Protein AF-A0A5D4GMB7-F1 (afdb_monomer_lite)

Organism: NCBI:txid44688

pLDDT: mean 83.16, std 8.06, range [53.84, 93.25]

Radius of gyration: 18.17 Å; chains: 1; bounding box: 42×24×52 Å

Structure (mmCIF, N/CA/C/O backbone):
data_AF-A0A5D4GMB7-F1
#
_entry.id   AF-A0A5D4GMB7-F1
#
loop_
_atom_site.group_PDB
_atom_site.id
_atom_site.type_symbol
_atom_site.label_atom_id
_atom_site.label_alt_id
_atom_site.label_comp_id
_atom_site.label_asym_id
_atom_site.label_entity_id
_atom_site.label_seq_id
_atom_site.pdbx_PDB_ins_code
_atom_site.Cartn_x
_atom_site.Cartn_y
_atom_site.Cartn_z
_atom_site.occupancy
_atom_site.B_iso_or_equiv
_atom_site.auth_seq_id
_atom_site.auth_com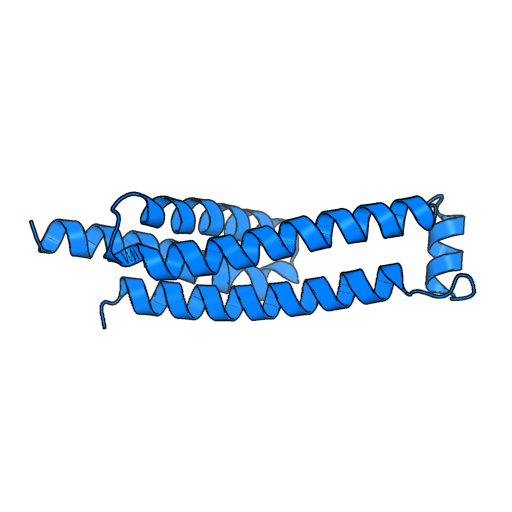p_id
_atom_site.auth_asym_id
_atom_site.auth_atom_id
_atom_site.pdbx_PDB_model_num
ATOM 1 N N . MET A 1 1 ? -6.070 8.504 22.088 1.00 61.75 1 MET A N 1
ATOM 2 C CA . MET A 1 1 ? -6.467 8.000 20.749 1.00 61.75 1 MET A CA 1
ATOM 3 C C . MET A 1 1 ? -6.725 6.496 20.865 1.00 61.75 1 MET A C 1
ATOM 5 O O . MET A 1 1 ? -5.995 5.853 21.606 1.00 61.75 1 MET A O 1
ATOM 9 N N . ARG A 1 2 ? -7.760 5.938 20.219 1.00 80.19 2 ARG A N 1
ATOM 10 C CA . ARG A 1 2 ? -8.068 4.491 20.285 1.00 80.19 2 ARG A CA 1
ATOM 11 C C . ARG A 1 2 ? -6.970 3.658 19.603 1.00 80.19 2 ARG A C 1
ATOM 13 O O . ARG A 1 2 ? -6.432 4.114 18.591 1.00 80.19 2 ARG A O 1
ATOM 20 N N . LYS A 1 3 ? -6.642 2.470 20.133 1.00 82.75 3 LYS A N 1
ATOM 21 C CA . LYS A 1 3 ? -5.521 1.635 19.647 1.00 82.75 3 LYS A CA 1
ATOM 22 C C . LYS A 1 3 ? -5.704 1.285 18.173 1.00 82.75 3 LYS A C 1
ATOM 24 O O . LYS A 1 3 ? -4.756 1.393 17.401 1.00 82.75 3 LYS A O 1
ATOM 29 N N . SER A 1 4 ? -6.938 0.992 17.756 1.00 83.50 4 SER A N 1
ATOM 30 C CA . SER A 1 4 ? -7.254 0.703 16.352 1.00 83.50 4 SER A CA 1
ATOM 31 C C . SER A 1 4 ? -6.864 1.837 15.397 1.00 83.50 4 SER A C 1
ATOM 33 O O . SER A 1 4 ? -6.413 1.592 14.282 1.00 83.50 4 SER A O 1
ATOM 35 N N . LYS A 1 5 ? -7.030 3.090 15.836 1.00 84.94 5 LYS A N 1
ATOM 36 C CA . LYS A 1 5 ? -6.755 4.286 15.035 1.00 84.94 5 LYS A CA 1
ATOM 37 C C . LYS A 1 5 ? -5.254 4.529 14.891 1.00 84.94 5 LYS A C 1
ATOM 39 O O . LYS A 1 5 ? -4.825 4.991 13.845 1.00 84.94 5 LYS A O 1
ATOM 44 N N . ILE A 1 6 ? -4.467 4.183 15.910 1.00 88.25 6 ILE A N 1
ATOM 45 C CA . ILE A 1 6 ? -3.002 4.287 15.867 1.00 88.25 6 ILE A CA 1
ATOM 46 C C . ILE A 1 6 ? -2.445 3.299 14.839 1.00 88.25 6 ILE A C 1
ATOM 48 O O . ILE A 1 6 ? -1.717 3.707 13.942 1.00 88.25 6 ILE A O 1
ATOM 52 N N . PHE A 1 7 ? -2.845 2.026 14.908 1.00 87.94 7 PHE A N 1
ATOM 53 C CA . PHE A 1 7 ? -2.391 1.017 13.944 1.00 87.94 7 PHE A CA 1
ATOM 54 C C . PHE A 1 7 ? -2.845 1.320 12.514 1.00 87.94 7 PHE A C 1
ATOM 56 O O . PHE A 1 7 ? -2.057 1.169 11.585 1.00 87.94 7 PHE A O 1
ATOM 63 N N . ALA A 1 8 ? -4.077 1.808 12.336 1.00 87.56 8 ALA A N 1
ATOM 64 C CA . ALA A 1 8 ? -4.550 2.240 11.025 1.00 87.56 8 ALA A CA 1
ATOM 65 C C . ALA A 1 8 ? -3.719 3.414 10.487 1.00 87.56 8 ALA A C 1
ATOM 67 O O . ALA A 1 8 ? -3.320 3.380 9.332 1.00 87.56 8 ALA A O 1
ATOM 68 N N . LEU A 1 9 ? -3.403 4.411 11.323 1.00 90.69 9 LEU A N 1
ATOM 69 C CA . LEU A 1 9 ? -2.583 5.557 10.923 1.00 90.69 9 LEU A CA 1
ATOM 70 C C . LEU A 1 9 ? -1.175 5.122 10.509 1.00 90.69 9 LEU A C 1
ATOM 72 O O . LEU A 1 9 ? -0.714 5.495 9.436 1.00 90.69 9 LEU A O 1
ATOM 76 N N . VAL A 1 10 ? -0.506 4.320 11.343 1.00 90.88 10 VAL A N 1
ATOM 77 C CA . VAL A 1 10 ? 0.851 3.828 11.065 1.00 90.88 10 VAL A CA 1
ATOM 78 C C . VAL A 1 10 ? 0.862 2.999 9.781 1.00 90.88 10 VAL A C 1
ATOM 80 O O . VAL A 1 10 ? 1.664 3.270 8.891 1.00 90.88 10 VAL A O 1
ATOM 83 N N . GLY A 1 11 ? -0.078 2.060 9.634 1.00 87.88 11 GLY A N 1
ATOM 84 C CA . GLY A 1 11 ? -0.226 1.277 8.408 1.00 87.88 11 GLY A CA 1
ATOM 85 C C . GLY A 1 11 ? -0.483 2.154 7.182 1.00 87.88 11 GLY A C 1
ATOM 86 O O . GLY A 1 11 ? 0.122 1.934 6.137 1.00 87.88 11 GLY A O 1
ATOM 87 N N . SER A 1 12 ? -1.317 3.193 7.309 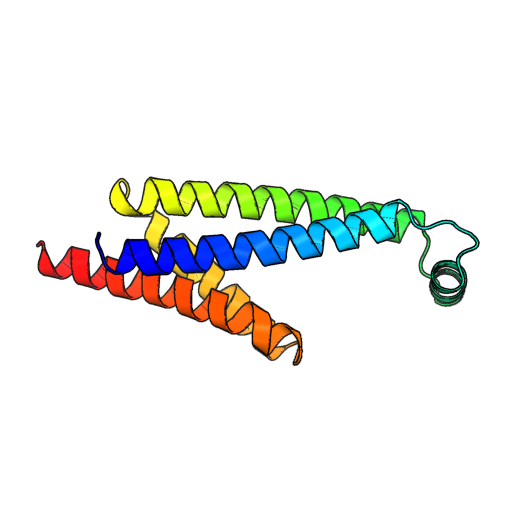1.00 90.44 12 SER A N 1
ATOM 88 C CA . SER A 1 12 ? -1.618 4.109 6.208 1.00 90.44 12 SER A CA 1
ATOM 89 C C . SER A 1 12 ? -0.428 4.976 5.808 1.00 90.44 12 SER A C 1
ATOM 91 O O . SER A 1 12 ? -0.247 5.225 4.616 1.00 90.44 12 SER A O 1
ATOM 93 N N . ILE A 1 13 ? 0.405 5.395 6.763 1.00 92.25 13 ILE A N 1
ATOM 94 C CA . ILE A 1 13 ? 1.647 6.129 6.489 1.00 92.25 13 ILE A CA 1
ATOM 95 C C . ILE A 1 13 ? 2.633 5.230 5.742 1.00 92.25 13 ILE A C 1
ATOM 97 O O . ILE A 1 13 ? 3.112 5.620 4.680 1.00 92.25 13 ILE A O 1
ATOM 101 N N . ILE A 1 14 ? 2.888 4.017 6.245 1.00 89.94 14 ILE A N 1
ATOM 102 C CA . ILE A 1 14 ? 3.820 3.077 5.604 1.00 89.94 14 ILE A CA 1
ATOM 103 C C . ILE A 1 14 ? 3.328 2.735 4.192 1.00 89.94 14 ILE A C 1
ATOM 105 O O . ILE A 1 14 ? 4.092 2.839 3.236 1.00 89.94 14 ILE A O 1
ATOM 109 N N . PHE A 1 15 ? 2.039 2.414 4.039 1.00 89.94 15 PHE A N 1
ATOM 110 C CA . PHE A 1 15 ? 1.425 2.186 2.730 1.00 89.94 15 PHE A CA 1
ATOM 111 C C . PHE A 1 15 ? 1.627 3.383 1.794 1.00 89.94 15 PHE A C 1
ATOM 113 O O . PHE A 1 15 ? 1.967 3.193 0.632 1.00 89.94 15 PHE A O 1
ATOM 120 N N . SER A 1 16 ? 1.444 4.612 2.286 1.00 92.25 16 SER A N 1
ATOM 121 C CA . SER A 1 16 ? 1.600 5.816 1.462 1.00 92.25 16 SER A CA 1
ATOM 122 C C . SER A 1 16 ? 3.036 5.992 0.981 1.00 92.25 16 SER A C 1
ATOM 124 O O . SER A 1 16 ? 3.244 6.309 -0.184 1.00 92.25 16 SER A O 1
ATOM 126 N N . ILE A 1 17 ? 4.025 5.735 1.841 1.00 90.88 17 ILE A N 1
ATOM 127 C CA . ILE A 1 17 ? 5.443 5.779 1.462 1.00 90.88 17 ILE A CA 1
ATOM 128 C C . ILE A 1 17 ? 5.728 4.744 0.369 1.00 90.88 17 ILE A C 1
ATOM 130 O O . ILE A 1 17 ? 6.310 5.087 -0.657 1.00 90.88 17 ILE A O 1
ATOM 134 N N . LEU A 1 18 ? 5.267 3.501 0.539 1.00 87.31 18 LEU A N 1
ATOM 135 C CA . LEU A 1 18 ? 5.445 2.450 -0.469 1.00 87.31 18 LEU A CA 1
ATOM 136 C C . LEU A 1 18 ? 4.749 2.785 -1.787 1.00 87.31 18 LEU A C 1
ATOM 138 O O . LEU A 1 18 ? 5.319 2.578 -2.855 1.00 87.31 18 LEU A O 1
ATOM 142 N N . ALA A 1 19 ? 3.533 3.325 -1.717 1.00 89.38 19 ALA A N 1
ATOM 143 C CA . ALA A 1 19 ? 2.788 3.745 -2.891 1.00 89.38 19 ALA A CA 1
ATOM 144 C C . ALA A 1 19 ? 3.511 4.875 -3.636 1.00 89.38 19 ALA A C 1
ATOM 146 O O . ALA A 1 19 ? 3.593 4.840 -4.858 1.00 89.38 19 ALA A O 1
ATOM 147 N N . LEU A 1 20 ? 4.093 5.844 -2.922 1.00 90.75 20 LEU A N 1
ATOM 148 C CA . LEU A 1 20 ? 4.887 6.911 -3.533 1.00 90.75 20 LEU A CA 1
ATOM 149 C C . LEU A 1 20 ? 6.153 6.371 -4.204 1.00 90.75 20 LEU A C 1
ATOM 151 O O . LEU A 1 20 ? 6.440 6.757 -5.334 1.00 90.75 20 LEU A O 1
ATOM 155 N N . VAL A 1 21 ? 6.871 5.449 -3.556 1.00 89.62 21 VAL A N 1
ATOM 156 C CA . VAL A 1 21 ? 8.034 4.781 -4.163 1.00 89.62 21 VAL A CA 1
ATOM 157 C C . VAL A 1 21 ? 7.619 4.042 -5.438 1.00 89.62 21 VAL A C 1
ATOM 159 O O . VAL A 1 21 ? 8.244 4.233 -6.477 1.00 89.62 21 VAL A O 1
ATOM 162 N N . GLY A 1 22 ? 6.525 3.274 -5.393 1.00 87.62 22 GLY A N 1
ATOM 163 C CA . GLY A 1 22 ? 5.990 2.578 -6.565 1.00 87.62 22 GLY A CA 1
ATOM 164 C C . GLY A 1 22 ? 5.588 3.529 -7.696 1.00 87.62 22 GLY A C 1
ATOM 165 O O . GLY A 1 22 ? 5.921 3.280 -8.851 1.00 87.62 22 GLY A O 1
ATOM 166 N N . LEU A 1 23 ? 4.942 4.655 -7.375 1.00 91.06 23 LEU A N 1
ATOM 167 C CA . LEU A 1 23 ? 4.600 5.681 -8.363 1.00 91.06 23 LEU A CA 1
ATOM 168 C C . LEU A 1 23 ? 5.848 6.268 -9.025 1.00 91.06 23 LEU A C 1
ATOM 170 O O . LEU A 1 23 ? 5.863 6.406 -10.244 1.00 91.06 23 LEU A O 1
ATOM 174 N N . ILE A 1 24 ? 6.896 6.574 -8.255 1.00 91.25 24 ILE A N 1
ATOM 175 C CA . ILE A 1 24 ? 8.170 7.060 -8.804 1.00 91.25 24 ILE A CA 1
ATOM 176 C C . ILE A 1 24 ? 8.769 6.020 -9.760 1.00 91.25 24 ILE A C 1
ATOM 178 O O . ILE A 1 24 ? 9.197 6.381 -10.854 1.00 91.25 24 ILE A O 1
ATOM 182 N N . SER A 1 25 ? 8.748 4.735 -9.394 1.00 86.81 25 SER A N 1
ATOM 183 C CA . SER A 1 25 ? 9.218 3.654 -10.269 1.00 86.81 25 SER A CA 1
ATOM 184 C C . SER A 1 25 ? 8.412 3.560 -11.569 1.00 86.81 25 SER A C 1
ATOM 186 O O . SER A 1 25 ? 8.999 3.412 -12.637 1.00 86.81 25 SER A O 1
ATOM 188 N N . PHE A 1 26 ? 7.084 3.701 -11.518 1.00 88.38 26 PHE A N 1
ATOM 189 C CA . PHE A 1 26 ? 6.251 3.708 -12.726 1.00 88.38 26 PHE A CA 1
ATOM 190 C C . PHE A 1 26 ? 6.521 4.925 -13.613 1.00 88.38 26 PHE A C 1
ATOM 192 O O . PHE A 1 26 ? 6.623 4.783 -14.829 1.00 88.38 26 PHE A O 1
ATOM 199 N N . TRP A 1 27 ? 6.711 6.107 -13.023 1.00 87.56 27 TRP A N 1
ATOM 200 C CA . TRP A 1 27 ? 7.112 7.303 -13.765 1.00 87.56 27 TRP A CA 1
ATOM 201 C C . TRP A 1 27 ? 8.479 7.144 -14.433 1.00 87.56 27 TRP A C 1
ATOM 203 O O . TRP A 1 27 ? 8.643 7.567 -15.576 1.00 87.56 27 TRP A O 1
ATOM 213 N N . ALA A 1 28 ? 9.435 6.498 -13.762 1.00 86.06 28 ALA A N 1
ATOM 214 C CA . ALA A 1 28 ? 10.743 6.203 -14.338 1.00 86.06 28 ALA A CA 1
ATOM 215 C C . ALA A 1 28 ? 10.634 5.298 -15.576 1.00 86.06 28 ALA A C 1
ATOM 217 O O . ALA A 1 28 ? 11.316 5.550 -16.564 1.00 86.06 28 ALA A O 1
ATOM 218 N N . ILE A 1 29 ? 9.738 4.304 -15.556 1.00 84.50 29 ILE A N 1
ATOM 219 C CA . ILE A 1 29 ? 9.459 3.436 -16.711 1.00 84.50 29 ILE A CA 1
ATOM 220 C C . ILE A 1 29 ? 8.831 4.234 -17.864 1.00 84.50 29 ILE A C 1
ATOM 222 O O . ILE A 1 29 ? 9.248 4.096 -19.012 1.00 84.50 29 ILE A O 1
ATOM 226 N N . ILE A 1 30 ? 7.852 5.095 -17.571 1.00 85.44 30 ILE A N 1
ATOM 227 C CA . ILE A 1 30 ? 7.141 5.891 -18.587 1.00 85.44 30 ILE A CA 1
ATOM 228 C C . ILE A 1 30 ? 8.086 6.875 -19.293 1.00 85.44 30 ILE A C 1
ATOM 230 O O . ILE A 1 30 ? 8.017 7.030 -20.512 1.00 85.44 30 ILE A O 1
ATOM 234 N N . TYR A 1 31 ? 8.974 7.528 -18.542 1.00 85.88 31 TYR A N 1
ATOM 235 C CA . TYR A 1 31 ? 9.934 8.498 -19.079 1.00 85.88 31 TYR A CA 1
ATOM 236 C C . TYR A 1 31 ? 11.263 7.879 -19.521 1.00 85.88 31 TYR A C 1
ATOM 238 O O . TYR A 1 31 ? 12.187 8.611 -19.883 1.00 85.88 31 TYR A O 1
ATOM 246 N N . MET A 1 32 ? 11.376 6.549 -19.512 1.00 85.19 32 MET A N 1
ATOM 247 C CA . MET A 1 32 ? 12.605 5.871 -19.891 1.00 85.19 32 MET A CA 1
ATOM 248 C C . MET A 1 32 ? 12.944 6.150 -21.371 1.00 85.19 32 MET A C 1
ATOM 250 O O . MET A 1 32 ? 12.107 5.910 -22.256 1.00 85.19 32 MET A O 1
ATOM 254 N N . PRO A 1 33 ? 14.156 6.659 -21.674 1.00 81.12 33 PRO A N 1
ATOM 255 C CA . PRO A 1 33 ? 14.598 6.859 -23.049 1.00 81.12 33 PRO A CA 1
ATOM 256 C C . PRO A 1 33 ? 14.661 5.530 -23.805 1.00 81.12 33 PRO A C 1
ATOM 258 O O . PRO A 1 33 ? 15.042 4.508 -23.234 1.00 81.12 33 PRO A O 1
ATOM 261 N N . GLU A 1 34 ? 14.343 5.551 -25.101 1.00 73.12 34 GLU A N 1
ATOM 262 C CA . GLU A 1 34 ? 14.397 4.346 -25.956 1.00 73.12 34 GLU A CA 1
ATOM 263 C C . GLU A 1 34 ? 15.807 3.788 -26.069 1.00 73.12 34 GLU A C 1
ATOM 265 O O . GLU A 1 34 ? 15.992 2.583 -26.078 1.00 73.12 34 GLU A O 1
ATOM 270 N N . ASN A 1 35 ? 16.800 4.671 -26.035 1.00 74.88 35 ASN A N 1
ATOM 271 C CA . ASN A 1 35 ? 18.207 4.318 -26.186 1.00 74.88 35 ASN A CA 1
ATOM 272 C C . ASN A 1 35 ? 18.856 3.874 -24.864 1.00 74.88 35 ASN A C 1
ATOM 274 O O . ASN A 1 35 ? 20.081 3.828 -24.775 1.00 74.88 35 ASN A O 1
ATOM 278 N N . SER A 1 36 ? 18.075 3.662 -23.802 1.00 79.62 36 SER A N 1
ATOM 279 C CA . SER A 1 36 ? 18.631 3.174 -22.540 1.00 79.62 36 SER A CA 1
ATOM 280 C C . SER A 1 36 ? 18.924 1.681 -22.651 1.00 79.62 36 SER A C 1
ATOM 282 O O . SER A 1 36 ? 18.105 0.940 -23.183 1.00 79.62 36 SER A O 1
ATOM 284 N N . GLU A 1 37 ? 20.061 1.237 -22.112 1.00 80.12 37 GLU A N 1
ATOM 285 C CA . GLU A 1 37 ? 20.478 -0.178 -22.139 1.00 80.12 37 GLU A CA 1
ATOM 286 C C . GLU A 1 37 ? 19.364 -1.115 -21.641 1.00 80.12 37 GLU A C 1
ATOM 288 O O . GLU A 1 37 ? 19.088 -2.141 -22.251 1.00 80.12 37 GLU A O 1
ATOM 293 N N . ILE A 1 38 ? 18.636 -0.690 -20.605 1.00 78.38 38 ILE A N 1
ATOM 294 C CA . ILE A 1 38 ? 17.508 -1.425 -20.022 1.00 78.38 38 ILE A CA 1
ATOM 295 C C . ILE A 1 38 ? 16.325 -1.541 -21.000 1.00 78.38 38 ILE A C 1
ATOM 297 O O . ILE A 1 38 ? 15.683 -2.586 -21.061 1.00 78.38 38 ILE A O 1
ATOM 301 N N . MET A 1 39 ? 16.006 -0.487 -21.761 1.00 79.75 39 MET A N 1
ATOM 302 C CA . MET A 1 39 ? 14.919 -0.539 -22.745 1.00 79.75 39 MET A CA 1
ATOM 303 C C . MET A 1 39 ? 15.297 -1.422 -23.935 1.00 79.75 39 MET A C 1
ATOM 305 O O . MET A 1 39 ? 14.455 -2.183 -24.403 1.00 79.75 39 MET A O 1
ATOM 309 N N . THR A 1 40 ? 16.557 -1.374 -24.372 1.00 77.88 40 THR A N 1
ATOM 310 C CA . THR A 1 40 ? 17.076 -2.248 -25.431 1.00 77.88 40 THR A CA 1
ATOM 311 C C . THR A 1 40 ? 16.988 -3.722 -25.021 1.00 77.88 40 THR A C 1
ATOM 313 O O . THR A 1 40 ? 16.443 -4.526 -25.768 1.00 77.88 40 THR A O 1
ATOM 316 N N . GLU A 1 41 ? 17.408 -4.075 -23.800 1.00 81.62 41 GLU A N 1
ATOM 317 C CA . GLU A 1 41 ? 17.283 -5.448 -23.279 1.00 81.62 41 GLU A CA 1
ATOM 318 C C . GLU A 1 41 ? 15.818 -5.913 -23.157 1.00 81.62 41 GLU A C 1
ATOM 320 O O . GLU A 1 41 ? 15.489 -7.069 -23.443 1.00 81.62 41 GLU A O 1
ATOM 325 N N . LEU A 1 42 ? 14.912 -5.021 -22.738 1.00 80.06 42 LEU A N 1
ATOM 326 C CA . LEU A 1 42 ? 13.480 -5.322 -22.635 1.00 80.06 42 LEU A CA 1
ATOM 327 C C . LEU A 1 42 ? 12.836 -5.523 -24.013 1.00 80.06 42 LEU A C 1
ATOM 329 O O . LEU A 1 42 ? 12.026 -6.439 -24.178 1.00 80.06 42 LEU A O 1
ATOM 333 N N . GLN A 1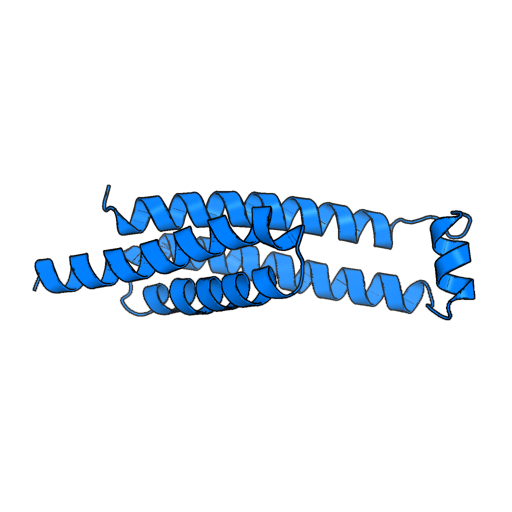 43 ? 13.221 -4.715 -25.000 1.00 80.69 43 GLN A N 1
ATOM 334 C CA . GLN A 1 43 ? 12.777 -4.862 -26.385 1.00 80.69 43 GLN A CA 1
ATOM 335 C C . GLN A 1 43 ? 13.306 -6.154 -27.015 1.00 80.69 43 GLN A C 1
ATOM 337 O O . GLN A 1 43 ? 12.525 -6.877 -27.635 1.00 80.69 43 GLN A O 1
ATOM 342 N N . ASP A 1 44 ? 14.572 -6.507 -26.779 1.00 82.94 44 ASP A N 1
ATOM 343 C CA . ASP A 1 44 ? 15.160 -7.785 -27.210 1.00 82.94 44 ASP A CA 1
ATOM 344 C C . ASP A 1 44 ? 14.453 -8.992 -26.566 1.00 82.94 44 ASP A C 1
ATOM 346 O O . ASP A 1 44 ? 14.347 -10.064 -27.163 1.00 82.94 44 ASP A O 1
ATOM 350 N N . SER A 1 45 ? 13.887 -8.802 -25.371 1.00 82.69 45 SER A N 1
ATOM 351 C CA . SER A 1 45 ? 13.054 -9.790 -24.669 1.00 82.69 45 SER A CA 1
ATOM 352 C C . SER A 1 45 ? 11.599 -9.846 -25.170 1.00 82.69 45 SER A C 1
ATOM 354 O O . SER A 1 45 ? 10.786 -10.595 -24.625 1.00 82.69 45 SER A O 1
ATOM 356 N N . GLY A 1 46 ? 11.247 -9.060 -26.194 1.00 81.38 46 GLY A N 1
ATOM 357 C CA . GLY A 1 46 ? 9.915 -9.010 -26.800 1.00 81.38 46 GLY A CA 1
ATOM 358 C C . GLY A 1 46 ? 8.914 -8.089 -26.093 1.00 81.38 46 GLY A C 1
ATOM 359 O O . GLY A 1 46 ? 7.728 -8.112 -26.434 1.00 81.38 46 GLY A O 1
ATOM 360 N N . PHE A 1 47 ? 9.349 -7.278 -25.123 1.00 80.38 47 PHE A N 1
ATOM 361 C CA . PHE A 1 47 ? 8.488 -6.291 -24.473 1.00 80.38 47 PHE A CA 1
ATOM 362 C C . PHE A 1 47 ? 8.527 -4.961 -25.216 1.00 80.38 47 PHE A C 1
ATOM 364 O O . PHE A 1 47 ? 9.512 -4.227 -25.185 1.00 80.38 47 PHE A O 1
ATOM 371 N N . ASP A 1 48 ? 7.406 -4.623 -25.845 1.00 83.44 48 ASP A N 1
ATOM 372 C CA . ASP A 1 48 ? 7.239 -3.327 -26.484 1.00 83.44 48 ASP A CA 1
ATOM 373 C C . ASP A 1 48 ? 7.115 -2.193 -25.448 1.00 83.44 48 ASP A C 1
ATOM 375 O O . ASP A 1 48 ? 6.410 -2.302 -24.436 1.00 83.44 48 ASP A O 1
ATOM 379 N N . LYS A 1 49 ? 7.773 -1.064 -25.730 1.00 81.12 49 LYS A N 1
ATOM 380 C CA . LYS A 1 49 ? 7.798 0.108 -24.847 1.00 81.12 49 LYS A CA 1
ATOM 381 C C . LYS A 1 49 ? 6.403 0.687 -24.648 1.00 81.12 49 LYS A C 1
ATOM 383 O O . LYS A 1 49 ? 6.069 1.120 -23.542 1.00 81.12 49 LYS A O 1
ATOM 388 N N . GLN A 1 50 ? 5.578 0.699 -25.696 1.00 84.88 50 GLN A N 1
ATOM 389 C CA . GLN A 1 50 ? 4.217 1.214 -25.591 1.00 84.88 50 GLN A CA 1
ATOM 390 C C . GLN A 1 50 ? 3.385 0.338 -24.648 1.00 84.88 50 GLN A C 1
ATOM 392 O O . GLN A 1 50 ? 2.644 0.864 -23.813 1.00 84.88 50 GLN A O 1
ATOM 397 N N . LEU A 1 51 ? 3.563 -0.984 -24.709 1.00 85.56 51 LEU A N 1
ATOM 398 C CA . LEU A 1 51 ? 2.901 -1.937 -23.820 1.00 85.56 51 LEU A CA 1
ATOM 399 C C . LEU A 1 51 ? 3.362 -1.766 -22.363 1.00 85.56 51 LEU A C 1
ATOM 401 O O . LEU A 1 51 ? 2.524 -1.671 -21.463 1.00 85.56 51 LEU A O 1
ATOM 405 N N . LEU A 1 52 ? 4.672 -1.633 -22.134 1.00 86.25 52 LEU A N 1
ATOM 406 C CA . LEU A 1 52 ? 5.259 -1.415 -20.807 1.00 86.25 52 LEU A CA 1
ATOM 407 C C . LEU A 1 52 ? 4.787 -0.092 -20.175 1.00 86.25 52 LEU A C 1
ATOM 409 O O . LEU A 1 52 ? 4.371 -0.061 -19.017 1.00 86.25 52 LEU A O 1
ATOM 413 N N . SER A 1 53 ? 4.788 0.994 -20.954 1.00 87.06 53 SER A N 1
ATOM 414 C CA . SER A 1 53 ? 4.327 2.319 -20.522 1.00 87.06 53 SER A CA 1
ATOM 415 C C . SER A 1 53 ? 2.826 2.331 -20.214 1.00 87.06 53 SER A C 1
ATOM 417 O O . SER A 1 53 ? 2.399 2.857 -19.185 1.00 87.06 53 SER A O 1
ATOM 419 N N . THR A 1 54 ? 2.016 1.668 -21.047 1.00 89.25 54 THR A N 1
ATOM 420 C CA . THR A 1 54 ? 0.569 1.530 -20.814 1.00 89.25 54 THR A CA 1
ATOM 421 C C . THR A 1 54 ? 0.291 0.748 -19.530 1.00 89.25 54 THR A C 1
ATOM 423 O O . THR A 1 54 ? -0.519 1.175 -18.706 1.00 89.25 54 THR A O 1
ATOM 426 N N . ALA A 1 55 ? 0.997 -0.366 -19.314 1.00 89.06 55 ALA A N 1
ATOM 427 C CA . ALA A 1 55 ? 0.878 -1.153 -18.091 1.00 89.06 55 ALA A CA 1
ATOM 428 C C . ALA A 1 55 ? 1.288 -0.345 -16.848 1.00 89.06 55 ALA A C 1
ATOM 430 O O . ALA A 1 55 ? 0.564 -0.347 -15.850 1.00 89.06 55 ALA A O 1
ATOM 431 N N . ALA A 1 56 ? 2.397 0.400 -16.920 1.00 89.50 56 ALA A N 1
ATOM 432 C CA . ALA A 1 56 ? 2.853 1.278 -15.843 1.00 89.50 56 ALA A CA 1
ATOM 433 C C . ALA A 1 56 ? 1.832 2.386 -15.528 1.00 89.50 56 ALA A C 1
ATOM 435 O O . ALA A 1 56 ? 1.568 2.666 -14.359 1.00 89.50 56 ALA A O 1
ATOM 436 N N . MET A 1 57 ? 1.199 2.972 -16.548 1.00 91.50 57 MET A N 1
ATOM 437 C CA . MET A 1 57 ? 0.165 3.996 -16.376 1.00 91.50 57 MET A CA 1
ATOM 438 C C . MET A 1 57 ? -1.092 3.436 -15.693 1.00 91.50 57 MET A C 1
ATOM 440 O O . MET A 1 57 ? -1.606 4.045 -14.753 1.00 91.50 57 MET A O 1
ATOM 444 N N . ILE A 1 58 ? -1.564 2.255 -16.109 1.00 92.31 58 ILE A N 1
ATOM 445 C CA . ILE A 1 58 ? -2.701 1.574 -15.466 1.00 92.31 58 ILE A CA 1
ATOM 446 C C . ILE A 1 58 ? -2.364 1.244 -14.007 1.00 92.31 58 ILE A C 1
ATOM 448 O O . ILE A 1 58 ? -3.157 1.536 -13.108 1.00 92.31 58 ILE A O 1
ATOM 452 N N . ALA A 1 59 ? -1.177 0.687 -13.753 1.00 90.00 59 ALA A N 1
ATOM 453 C CA . ALA A 1 59 ? -0.720 0.372 -12.404 1.00 90.00 59 ALA A CA 1
ATOM 454 C C . ALA A 1 59 ? -0.639 1.627 -11.518 1.00 90.00 59 ALA A C 1
ATOM 456 O O . ALA A 1 59 ? -1.086 1.596 -10.370 1.00 90.00 59 ALA A O 1
ATOM 457 N N . ALA A 1 60 ? -0.150 2.750 -12.055 1.00 89.75 60 ALA A N 1
ATOM 458 C CA . ALA A 1 60 ? -0.099 4.026 -11.349 1.00 89.75 60 ALA A CA 1
ATOM 459 C C . ALA A 1 60 ? -1.499 4.542 -10.976 1.00 89.75 60 ALA A C 1
ATOM 461 O O . ALA A 1 60 ? -1.720 4.938 -9.831 1.00 89.75 60 ALA A O 1
ATOM 462 N N . LEU A 1 61 ? -2.466 4.484 -11.898 1.00 93.25 61 LEU A N 1
ATOM 463 C CA . LEU A 1 61 ? -3.850 4.897 -11.630 1.00 93.25 61 LEU A CA 1
ATOM 464 C C . LEU A 1 61 ? -4.511 4.034 -10.549 1.00 93.25 61 LEU A C 1
ATOM 466 O O . LEU A 1 61 ? -5.146 4.567 -9.636 1.00 93.25 61 LEU A O 1
ATOM 470 N N . ILE A 1 62 ? -4.322 2.712 -10.609 1.00 91.75 62 ILE A N 1
ATOM 471 C CA . ILE A 1 62 ? -4.814 1.786 -9.579 1.00 91.75 62 ILE A CA 1
ATOM 472 C C . ILE A 1 62 ? -4.178 2.119 -8.225 1.00 91.75 62 ILE A C 1
ATOM 474 O O . ILE A 1 62 ? -4.875 2.179 -7.212 1.00 91.75 62 ILE A O 1
ATOM 478 N N . LEU A 1 63 ? -2.871 2.384 -8.196 1.00 90.38 63 LEU A N 1
ATOM 479 C CA . LEU A 1 63 ? -2.149 2.696 -6.966 1.00 90.38 63 LEU A CA 1
ATOM 480 C C . LEU A 1 63 ? -2.611 4.023 -6.342 1.00 90.38 63 LEU A C 1
ATOM 482 O O . LEU A 1 63 ? -2.789 4.095 -5.126 1.00 90.38 63 LEU A O 1
ATOM 486 N N . ILE A 1 64 ? -2.894 5.044 -7.159 1.00 92.25 64 ILE A N 1
ATOM 487 C CA . ILE A 1 64 ? -3.495 6.311 -6.709 1.00 92.25 64 ILE A CA 1
ATOM 488 C C . ILE A 1 64 ? -4.894 6.072 -6.129 1.00 92.25 64 ILE A C 1
ATOM 490 O O . ILE A 1 64 ? -5.212 6.592 -5.056 1.00 92.25 64 ILE A O 1
ATOM 494 N N . ALA A 1 65 ? -5.724 5.262 -6.792 1.00 92.12 65 ALA A N 1
ATOM 495 C CA . ALA A 1 65 ? -7.056 4.925 -6.294 1.00 92.12 65 ALA A CA 1
ATOM 496 C C . ALA A 1 65 ? -6.985 4.197 -4.940 1.00 92.12 65 ALA A C 1
ATOM 498 O O . ALA A 1 65 ? -7.711 4.549 -4.009 1.00 92.12 65 ALA A O 1
ATOM 499 N N . LEU A 1 66 ? -6.066 3.238 -4.791 1.00 89.56 66 LEU A N 1
ATOM 500 C CA . LEU A 1 66 ? -5.831 2.537 -3.526 1.00 89.56 66 LEU A CA 1
ATOM 501 C C . LEU A 1 66 ? -5.328 3.480 -2.427 1.00 89.56 66 LEU A C 1
ATOM 503 O O . LEU A 1 66 ? -5.769 3.372 -1.284 1.00 89.56 66 LEU A O 1
ATOM 507 N N . LEU A 1 67 ? -4.456 4.436 -2.759 1.00 91.38 67 LEU A N 1
ATOM 508 C CA . LEU A 1 67 ? -3.989 5.463 -1.826 1.00 91.38 67 LEU A CA 1
ATOM 509 C C . LEU A 1 67 ? -5.142 6.332 -1.321 1.00 91.38 67 LEU A C 1
ATOM 511 O O . LEU A 1 67 ? -5.282 6.522 -0.110 1.00 91.38 67 LEU A O 1
ATOM 515 N N . ALA A 1 68 ? -5.999 6.804 -2.226 1.00 91.19 68 ALA A N 1
ATOM 516 C CA . ALA A 1 68 ? -7.181 7.573 -1.865 1.00 91.19 68 ALA A CA 1
ATOM 517 C C . ALA A 1 68 ? -8.132 6.752 -0.979 1.00 91.19 68 ALA A C 1
ATOM 519 O O . ALA A 1 68 ? -8.526 7.211 0.096 1.00 91.19 68 ALA A O 1
ATOM 520 N N . LEU A 1 69 ? -8.447 5.513 -1.374 1.00 89.75 69 LEU A N 1
ATOM 521 C CA . LEU A 1 69 ? -9.304 4.615 -0.594 1.00 89.75 69 LEU A CA 1
ATOM 522 C C . LEU A 1 69 ? -8.728 4.324 0.793 1.00 89.75 69 LEU A C 1
ATOM 524 O O . LEU A 1 69 ? -9.477 4.300 1.767 1.00 89.75 69 LEU A O 1
ATOM 528 N N . ASN A 1 70 ? -7.410 4.166 0.910 1.00 90.06 70 ASN A N 1
ATOM 529 C CA . ASN A 1 70 ? -6.747 3.916 2.183 1.00 90.06 70 ASN A CA 1
ATOM 530 C C . ASN A 1 70 ? -6.923 5.084 3.170 1.00 90.06 70 ASN A C 1
ATOM 532 O O . ASN A 1 70 ? -7.262 4.873 4.338 1.00 90.06 70 ASN A O 1
ATOM 536 N N . TRP A 1 71 ? -6.773 6.324 2.701 1.00 91.12 71 TRP A N 1
ATOM 537 C CA . TRP A 1 71 ? -7.005 7.510 3.531 1.00 91.12 71 TRP A CA 1
ATOM 538 C C . TRP A 1 71 ? -8.487 7.732 3.849 1.00 91.12 71 TRP A C 1
ATOM 540 O O . TRP A 1 71 ? -8.826 8.101 4.977 1.00 91.12 71 TRP A O 1
ATOM 550 N N . VAL A 1 72 ? -9.388 7.440 2.904 1.00 89.50 72 VAL A N 1
ATOM 551 C CA . VAL A 1 72 ? -10.840 7.462 3.147 1.00 89.50 72 VAL A CA 1
ATOM 552 C C . VAL A 1 72 ? -11.225 6.436 4.218 1.00 89.50 72 VAL A C 1
ATOM 554 O O . VAL A 1 72 ? -11.951 6.774 5.158 1.00 89.50 72 VAL A O 1
ATOM 557 N N . ALA A 1 73 ? -10.698 5.213 4.133 1.00 86.44 73 ALA A N 1
ATOM 558 C CA . ALA A 1 73 ? -10.926 4.157 5.113 1.00 86.44 73 ALA A CA 1
ATOM 559 C C . ALA A 1 73 ? -10.425 4.557 6.505 1.00 86.44 73 ALA A C 1
ATOM 561 O O . ALA A 1 73 ? -11.131 4.361 7.498 1.00 86.44 73 ALA A O 1
ATOM 562 N N . PHE A 1 74 ? -9.252 5.192 6.587 1.00 87.94 74 PHE A N 1
ATOM 563 C CA . PHE A 1 74 ? -8.723 5.730 7.839 1.00 87.94 74 PHE A CA 1
ATOM 564 C C . PHE A 1 74 ? -9.638 6.809 8.439 1.00 87.94 74 PHE A C 1
ATOM 566 O O . PHE A 1 74 ? -10.004 6.735 9.617 1.00 87.94 74 PHE A O 1
ATOM 573 N N . ALA A 1 75 ? -10.066 7.783 7.630 1.00 86.00 75 ALA A N 1
ATOM 574 C CA . ALA A 1 75 ? -10.940 8.868 8.072 1.00 86.00 75 ALA A CA 1
ATOM 575 C C . ALA A 1 75 ? -12.311 8.359 8.556 1.00 86.00 75 ALA A C 1
ATOM 577 O O . ALA A 1 75 ? -12.873 8.886 9.526 1.00 86.00 75 ALA A O 1
ATOM 578 N N . ARG A 1 76 ? -12.846 7.313 7.913 1.00 85.00 76 ARG A N 1
ATOM 579 C CA . ARG A 1 76 ? -14.158 6.731 8.237 1.00 85.00 76 ARG A CA 1
ATOM 580 C C . ARG A 1 76 ? -14.126 5.612 9.279 1.00 85.00 76 ARG A C 1
ATOM 582 O O . ARG A 1 76 ? -15.189 5.274 9.801 1.00 85.00 76 ARG A O 1
ATOM 589 N N . LEU A 1 77 ? -12.950 5.118 9.681 1.00 78.25 77 LEU A N 1
ATOM 590 C CA . LEU A 1 77 ? -12.780 4.001 10.627 1.00 78.25 77 LEU A CA 1
ATOM 591 C C . LEU A 1 77 ? -13.600 4.144 11.923 1.00 78.25 77 LEU A C 1
ATOM 593 O O . LEU A 1 77 ? -14.115 3.160 12.463 1.00 78.25 77 LEU A O 1
ATOM 597 N N . THR A 1 78 ? -13.727 5.368 12.447 1.00 70.31 78 THR A N 1
ATOM 598 C CA . THR A 1 78 ? -14.485 5.635 13.681 1.00 70.31 78 THR A CA 1
ATOM 599 C C . THR A 1 78 ? -15.957 5.974 13.457 1.00 70.31 78 THR A C 1
ATOM 601 O O . THR A 1 78 ? -16.727 5.833 14.40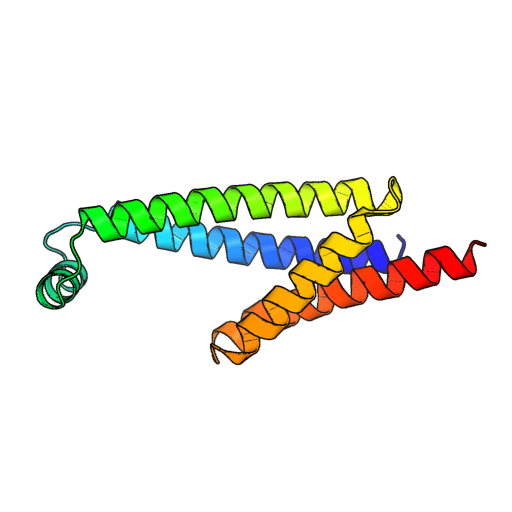3 1.00 70.31 78 THR A O 1
ATOM 604 N N . LYS A 1 79 ? -16.345 6.409 12.251 1.00 70.00 79 LYS A N 1
ATOM 605 C CA . LYS A 1 79 ? -17.697 6.910 11.944 1.00 70.00 79 LYS A CA 1
ATOM 606 C C . LYS A 1 79 ? -18.641 5.815 11.443 1.00 70.00 79 LYS A C 1
ATOM 608 O O . LYS A 1 79 ? -19.809 5.815 11.805 1.00 70.00 79 LYS A O 1
ATOM 613 N N . GLU A 1 80 ? -18.139 4.864 10.659 1.00 68.94 80 GLU A N 1
ATOM 614 C CA . GLU A 1 80 ? -18.958 3.846 9.991 1.00 68.94 80 GLU A CA 1
ATOM 615 C C . GLU A 1 80 ? -18.451 2.431 10.317 1.00 68.94 80 GLU A C 1
ATOM 617 O O . GLU A 1 80 ? -17.247 2.174 10.345 1.00 68.94 80 GLU A O 1
ATOM 622 N N . LYS A 1 81 ? -19.373 1.488 10.568 1.00 61.31 81 LYS A N 1
ATOM 623 C CA . LYS A 1 81 ? -19.038 0.111 10.988 1.00 61.31 81 LYS A CA 1
ATOM 624 C C . LYS A 1 81 ? -18.362 -0.729 9.887 1.00 61.31 81 LYS A C 1
ATOM 626 O O . LYS A 1 81 ? -17.682 -1.693 10.221 1.00 61.31 81 LYS A O 1
ATOM 631 N N . GLY A 1 82 ? -18.517 -0.372 8.608 1.00 69.44 82 GLY A N 1
ATOM 632 C CA . GLY A 1 82 ? -18.051 -1.183 7.471 1.00 69.44 82 GLY A CA 1
ATOM 633 C C . GLY A 1 82 ? -16.551 -1.094 7.163 1.00 69.44 82 GLY A C 1
ATOM 634 O O . GLY A 1 82 ? -15.949 -2.077 6.738 1.00 69.44 82 GLY A O 1
ATOM 635 N N . TRP A 1 83 ? -15.906 0.042 7.439 1.00 75.56 83 TRP A N 1
ATOM 636 C CA . TRP A 1 83 ? -14.525 0.297 6.994 1.00 75.56 83 TRP A CA 1
ATOM 637 C C . TRP A 1 83 ? -13.457 -0.511 7.732 1.00 75.56 83 TRP A C 1
ATOM 639 O O . TRP A 1 83 ? -12.324 -0.591 7.271 1.00 75.56 83 TRP A O 1
ATOM 649 N N . GLY A 1 84 ? -13.801 -1.167 8.845 1.00 75.88 84 GLY A N 1
ATOM 650 C CA . GLY A 1 84 ? -12.894 -2.125 9.480 1.00 75.88 84 GLY A CA 1
ATOM 651 C C . GLY A 1 84 ? -12.543 -3.297 8.555 1.00 75.88 84 GLY A C 1
ATOM 652 O O . GLY A 1 84 ? -11.400 -3.744 8.551 1.00 75.88 84 GLY A O 1
ATOM 653 N N . ILE A 1 85 ? -13.497 -3.758 7.739 1.00 83.69 85 ILE A N 1
ATOM 654 C CA . ILE A 1 85 ? -13.302 -4.893 6.823 1.00 83.69 85 ILE A CA 1
ATOM 655 C C . ILE A 1 85 ? -12.301 -4.539 5.719 1.00 83.69 85 ILE A C 1
ATOM 657 O O . ILE A 1 85 ? -11.509 -5.391 5.332 1.00 83.69 85 ILE A O 1
ATOM 661 N N . TYR A 1 86 ? -12.271 -3.279 5.271 1.00 85.00 86 TYR A N 1
ATOM 662 C CA . TYR A 1 86 ? -11.286 -2.806 4.295 1.00 85.00 86 TYR A CA 1
ATOM 663 C C . TYR A 1 86 ? -9.853 -3.089 4.765 1.00 85.00 86 TYR A C 1
ATOM 665 O O . TYR A 1 86 ? -9.077 -3.707 4.042 1.00 85.00 86 TYR A O 1
ATOM 673 N N . PHE A 1 87 ? -9.524 -2.725 6.009 1.00 83.38 87 PHE A N 1
ATOM 674 C CA . PHE A 1 87 ? -8.198 -2.981 6.575 1.00 83.38 87 PHE A CA 1
ATOM 675 C C . PHE A 1 87 ? -7.883 -4.477 6.682 1.00 83.38 87 PHE A C 1
ATOM 677 O O . PHE A 1 87 ? -6.747 -4.879 6.453 1.00 83.38 87 PHE A O 1
ATOM 684 N N . LEU A 1 88 ? -8.878 -5.322 6.961 1.00 85.75 88 LEU A N 1
ATOM 685 C CA . LEU A 1 88 ? -8.678 -6.770 6.956 1.00 85.75 88 LEU A CA 1
ATOM 686 C C . LEU A 1 88 ? -8.359 -7.296 5.548 1.00 85.75 88 LEU A C 1
ATOM 688 O O . LEU A 1 88 ? -7.388 -8.028 5.386 1.00 85.75 88 LEU A O 1
ATOM 692 N N . VAL A 1 89 ? -9.148 -6.914 4.540 1.00 87.31 89 VAL A N 1
ATOM 693 C CA . VAL A 1 89 ? -8.967 -7.367 3.149 1.00 87.31 89 VAL A CA 1
ATOM 694 C C . VAL A 1 89 ? -7.611 -6.921 2.609 1.00 87.31 89 VAL A C 1
ATOM 696 O O . VAL A 1 89 ? -6.851 -7.740 2.096 1.00 87.31 89 VAL A O 1
ATOM 699 N N . VAL A 1 90 ? -7.272 -5.643 2.786 1.00 85.62 90 VAL A N 1
ATOM 700 C CA . VAL A 1 90 ? -5.985 -5.091 2.348 1.00 85.62 90 VAL A CA 1
ATOM 701 C C . VAL A 1 90 ? -4.831 -5.711 3.140 1.00 85.62 90 VAL A C 1
ATOM 703 O O . VAL A 1 90 ? -3.805 -6.058 2.562 1.00 85.62 90 VAL A O 1
ATOM 706 N N . GLY A 1 91 ? -5.002 -5.927 4.446 1.00 83.31 91 GLY A N 1
ATOM 707 C CA . GLY A 1 91 ? -4.009 -6.597 5.281 1.00 83.31 91 GLY A CA 1
ATOM 708 C C . GLY A 1 91 ? -3.719 -8.034 4.834 1.00 83.31 91 GLY A C 1
ATOM 709 O O . GLY A 1 91 ? -2.556 -8.416 4.739 1.00 83.31 91 GLY A O 1
ATOM 710 N N . ILE A 1 92 ? -4.750 -8.813 4.492 1.00 86.44 92 ILE A N 1
ATOM 711 C CA . ILE A 1 92 ? -4.594 -10.168 3.939 1.00 86.44 92 ILE A CA 1
ATOM 712 C C . ILE A 1 92 ? -3.908 -10.114 2.575 1.00 86.44 92 ILE A C 1
ATOM 714 O O . ILE A 1 92 ? -2.979 -10.881 2.345 1.00 86.44 92 ILE A O 1
ATOM 718 N N . PHE A 1 93 ? -4.313 -9.195 1.695 1.00 86.25 93 PHE A N 1
ATOM 719 C CA . PHE A 1 93 ? -3.687 -9.032 0.384 1.00 86.25 93 PHE A CA 1
ATOM 720 C C . PHE A 1 93 ? -2.180 -8.774 0.505 1.00 86.25 93 PHE A C 1
ATOM 722 O O . PHE A 1 93 ? -1.389 -9.462 -0.133 1.00 86.25 93 PHE A O 1
ATOM 729 N N . TYR A 1 94 ? -1.769 -7.850 1.379 1.00 81.88 94 TYR A N 1
ATOM 730 C CA . TYR A 1 94 ? -0.350 -7.577 1.617 1.00 81.88 94 TYR A CA 1
ATOM 731 C C . TYR A 1 94 ? 0.377 -8.723 2.322 1.00 81.88 94 TYR A C 1
ATOM 733 O O . TYR A 1 94 ? 1.547 -8.957 2.036 1.00 81.88 94 TYR A O 1
ATOM 741 N N . CYS A 1 95 ? -0.305 -9.474 3.190 1.00 82.81 95 CYS A N 1
ATOM 742 C CA . CYS A 1 95 ? 0.249 -10.689 3.782 1.00 82.81 95 CYS A CA 1
ATOM 743 C C . CYS A 1 95 ? 0.547 -11.736 2.699 1.00 82.81 95 CYS A C 1
ATOM 745 O O . CYS A 1 95 ? 1.650 -12.266 2.641 1.00 82.81 95 CYS A O 1
ATOM 747 N N . VAL A 1 96 ? -0.392 -11.972 1.782 1.00 83.31 96 VAL A N 1
ATOM 748 C CA . VAL A 1 96 ? -0.208 -12.890 0.650 1.00 83.31 96 VAL A CA 1
ATOM 749 C C . VAL A 1 96 ? 0.899 -12.384 -0.279 1.00 83.31 96 VAL A C 1
ATOM 751 O O . VAL A 1 96 ? 1.796 -13.147 -0.625 1.00 83.31 96 VAL A O 1
ATOM 754 N N . ALA A 1 97 ? 0.905 -11.091 -0.615 1.00 78.94 97 ALA A N 1
ATOM 755 C CA . ALA A 1 97 ? 1.949 -10.480 -1.440 1.00 78.94 97 ALA A CA 1
ATOM 756 C C . ALA A 1 97 ? 3.355 -10.628 -0.827 1.00 78.94 97 ALA A C 1
ATOM 758 O O . ALA A 1 97 ? 4.324 -10.820 -1.560 1.00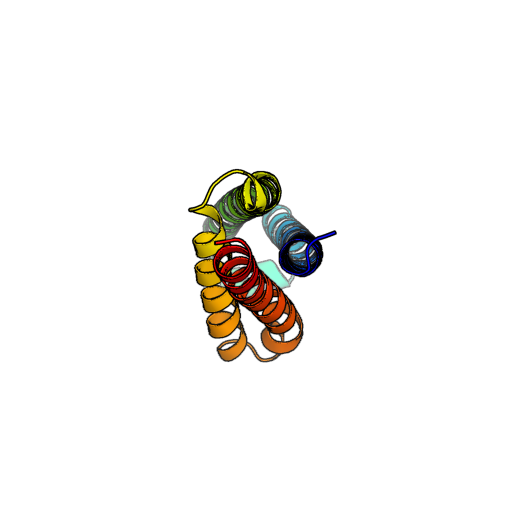 78.94 97 ALA A O 1
ATOM 759 N N . SER A 1 98 ? 3.463 -10.602 0.506 1.00 76.31 98 SER A N 1
ATOM 760 C CA . SER A 1 98 ? 4.727 -10.799 1.225 1.00 76.31 98 SER A CA 1
ATOM 761 C C . SER A 1 98 ? 5.338 -12.189 1.013 1.00 76.31 98 SER A C 1
ATOM 763 O O . SER A 1 98 ? 6.557 -12.327 1.043 1.00 76.31 98 SER A O 1
ATOM 765 N N . VAL A 1 99 ? 4.515 -13.209 0.741 1.00 77.88 99 VAL A N 1
ATOM 766 C CA . VAL A 1 99 ? 4.966 -14.596 0.528 1.00 77.88 99 VAL A CA 1
ATOM 767 C C . VAL A 1 99 ? 5.603 -14.777 -0.853 1.00 77.88 99 VAL A C 1
ATOM 769 O O . VAL A 1 99 ? 6.491 -15.608 -1.017 1.00 77.88 99 VAL A O 1
ATOM 772 N N . PHE A 1 100 ? 5.188 -13.985 -1.846 1.00 73.62 100 PHE A N 1
ATOM 773 C CA . PHE A 1 100 ? 5.648 -14.126 -3.231 1.00 73.62 100 PHE A CA 1
ATOM 774 C C . PHE A 1 100 ? 6.957 -13.389 -3.540 1.00 73.62 100 PHE A C 1
ATOM 776 O O . PHE A 1 100 ? 7.570 -13.652 -4.571 1.00 73.62 100 PHE A O 1
ATOM 783 N N . ASN A 1 101 ? 7.401 -12.468 -2.681 1.00 65.44 101 ASN A N 1
ATOM 784 C CA . ASN A 1 101 ? 8.607 -11.680 -2.925 1.00 65.44 101 ASN A CA 1
ATOM 785 C C . ASN A 1 101 ? 9.390 -11.473 -1.620 1.00 65.44 101 ASN A C 1
ATOM 787 O O . ASN A 1 101 ? 8.935 -10.752 -0.735 1.00 65.44 101 ASN A O 1
ATOM 791 N N . GLY A 1 102 ? 10.587 -12.061 -1.510 1.00 59.09 102 GLY A N 1
ATOM 792 C CA . GLY A 1 102 ? 11.428 -11.971 -0.306 1.00 59.09 102 GLY A CA 1
ATOM 793 C C . GLY A 1 102 ? 11.851 -10.541 0.060 1.00 59.09 102 GLY A C 1
ATOM 794 O O . GLY A 1 102 ? 11.927 -10.210 1.240 1.00 59.09 102 GLY A O 1
ATOM 795 N N . VAL A 1 103 ? 12.039 -9.658 -0.930 1.00 63.97 103 VAL A N 1
ATOM 796 C CA . VAL A 1 103 ? 12.271 -8.215 -0.697 1.00 63.97 103 VAL A CA 1
ATOM 797 C C . VAL A 1 103 ? 10.959 -7.517 -0.325 1.00 63.97 103 VAL A C 1
ATOM 799 O O . VAL A 1 103 ? 10.922 -6.652 0.552 1.00 63.97 103 VAL A O 1
ATOM 802 N N . GLY A 1 104 ? 9.855 -7.954 -0.937 1.00 59.78 104 GLY A N 1
ATOM 803 C CA . GLY A 1 104 ? 8.503 -7.542 -0.571 1.00 59.78 104 GLY A CA 1
ATOM 804 C C . GLY A 1 104 ? 8.161 -7.874 0.880 1.00 59.78 104 GLY A C 1
ATOM 805 O O . GLY A 1 104 ? 7.448 -7.102 1.510 1.00 59.78 104 GLY A O 1
ATOM 806 N N . LEU A 1 105 ? 8.708 -8.948 1.451 1.00 66.56 105 LEU A N 1
ATOM 807 C CA . LEU A 1 105 ? 8.421 -9.401 2.811 1.00 66.56 105 LEU A CA 1
ATOM 808 C C . LEU A 1 105 ? 8.784 -8.360 3.878 1.00 66.56 105 LEU A C 1
ATOM 810 O O . LEU A 1 105 ? 7.998 -8.111 4.785 1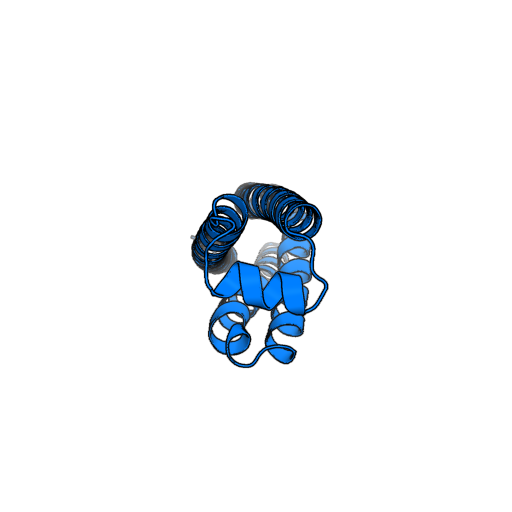.00 66.56 105 LEU A O 1
ATOM 814 N N . ILE A 1 106 ? 9.916 -7.673 3.740 1.00 72.69 106 ILE A N 1
ATOM 815 C CA . ILE A 1 106 ? 10.347 -6.655 4.713 1.00 72.69 106 ILE A CA 1
ATOM 816 C C . ILE A 1 106 ? 9.432 -5.420 4.675 1.00 72.69 106 ILE A C 1
ATOM 818 O O . ILE A 1 106 ? 9.199 -4.787 5.702 1.00 72.69 106 ILE A O 1
ATOM 822 N N . LEU A 1 107 ? 8.885 -5.085 3.503 1.00 70.00 107 LEU A N 1
ATOM 823 C CA . LEU A 1 107 ? 8.122 -3.852 3.282 1.00 70.00 107 LEU A CA 1
ATOM 824 C C . LEU A 1 107 ? 6.604 -4.048 3.424 1.00 70.00 107 LEU A C 1
ATOM 826 O O . LEU A 1 107 ? 5.917 -3.220 4.018 1.00 70.00 107 LEU A O 1
ATOM 830 N N . THR A 1 108 ? 6.068 -5.150 2.905 1.00 78.38 108 THR A N 1
ATOM 831 C CA . THR A 1 108 ? 4.620 -5.427 2.851 1.00 78.38 108 THR A CA 1
ATOM 832 C C . THR A 1 108 ? 4.082 -6.056 4.132 1.00 78.38 108 THR A C 1
ATOM 834 O O . THR A 1 108 ? 2.931 -5.816 4.500 1.00 78.38 108 THR A O 1
ATOM 837 N N . LEU A 1 109 ? 4.910 -6.803 4.865 1.00 82.69 109 LEU A N 1
ATOM 838 C CA . LEU A 1 109 ? 4.506 -7.492 6.090 1.00 82.69 109 LEU A CA 1
ATOM 839 C C . LEU A 1 109 ? 4.218 -6.515 7.251 1.00 82.69 109 LEU A C 1
ATOM 841 O O . LEU A 1 109 ? 3.186 -6.681 7.907 1.00 82.69 109 LEU A O 1
ATOM 845 N N . PRO A 1 110 ? 4.997 -5.434 7.474 1.00 84.69 110 PRO A N 1
ATOM 846 C CA . PRO A 1 110 ? 4.629 -4.392 8.437 1.00 84.69 110 PRO A CA 1
ATOM 847 C C . PRO A 1 110 ? 3.282 -3.728 8.128 1.00 84.69 110 PRO A C 1
ATOM 849 O O . PRO A 1 110 ? 2.494 -3.483 9.044 1.00 84.69 110 PRO A O 1
ATOM 852 N N . VAL A 1 111 ? 2.985 -3.477 6.846 1.00 85.62 111 VAL A N 1
ATOM 853 C CA . VAL A 1 111 ? 1.691 -2.925 6.407 1.00 85.62 111 VAL A CA 1
ATOM 854 C C . VAL A 1 111 ? 0.563 -3.906 6.710 1.00 85.62 111 VAL A C 1
ATOM 856 O O . VAL A 1 111 ? -0.437 -3.525 7.323 1.00 85.62 111 VAL A O 1
ATOM 859 N N . ALA A 1 112 ? 0.749 -5.177 6.346 1.00 86.50 112 ALA A N 1
ATOM 860 C CA . ALA A 1 112 ? -0.211 -6.243 6.600 1.00 86.50 112 ALA A CA 1
ATOM 861 C C . ALA A 1 112 ? -0.543 -6.362 8.094 1.00 86.50 112 ALA A C 1
ATOM 863 O O . ALA A 1 112 ? -1.715 -6.328 8.478 1.00 86.50 112 ALA A O 1
ATOM 864 N N . LEU A 1 113 ? 0.484 -6.419 8.948 1.00 88.81 113 LEU A N 1
ATOM 865 C CA . LEU A 1 113 ? 0.320 -6.492 10.398 1.00 88.81 113 LEU A CA 1
ATOM 866 C C . LEU A 1 113 ? -0.418 -5.271 10.949 1.00 88.81 113 LEU A C 1
ATOM 868 O O . LEU A 1 113 ? -1.356 -5.434 11.728 1.00 88.81 113 LEU A O 1
ATOM 872 N N . CYS A 1 114 ? -0.049 -4.057 10.531 1.00 90.12 114 CYS A N 1
ATOM 873 C CA . CYS A 1 114 ? -0.709 -2.837 10.998 1.00 90.12 114 CYS A CA 1
ATOM 874 C C . CYS A 1 114 ? -2.201 -2.825 10.649 1.00 90.12 114 CYS A C 1
ATOM 876 O O . CYS A 1 114 ? -3.030 -2.503 11.502 1.00 90.12 114 CYS A O 1
ATOM 878 N N . PHE A 1 115 ? -2.568 -3.213 9.429 1.00 89.44 115 PHE A N 1
ATOM 879 C CA . PHE A 1 115 ? -3.966 -3.223 9.002 1.00 89.44 115 PHE A CA 1
ATOM 880 C C . PHE A 1 115 ? -4.787 -4.346 9.647 1.00 89.44 115 PHE A C 1
ATOM 882 O O . PHE A 1 115 ? -5.917 -4.105 10.085 1.00 89.44 115 PHE A O 1
ATOM 889 N N . ILE A 1 116 ? -4.214 -5.540 9.819 1.00 88.81 116 ILE A N 1
ATOM 890 C CA . ILE A 1 116 ? -4.871 -6.631 10.552 1.00 88.81 116 ILE A CA 1
ATOM 891 C C . ILE A 1 116 ? -5.078 -6.236 12.021 1.00 88.81 116 ILE A C 1
ATOM 893 O O . ILE A 1 116 ? -6.180 -6.388 12.554 1.00 88.81 116 ILE A O 1
ATOM 897 N N . LEU A 1 117 ? -4.062 -5.665 12.677 1.00 87.81 117 LEU A N 1
ATOM 898 C CA . LEU A 1 117 ? -4.177 -5.192 14.058 1.00 87.81 117 LEU A CA 1
ATOM 899 C C . LEU A 1 117 ? -5.193 -4.055 14.181 1.00 87.81 117 LEU A C 1
ATOM 901 O O . LEU A 1 117 ? -5.994 -4.062 15.117 1.00 87.81 117 LEU A O 1
ATOM 905 N N . ALA A 1 118 ? -5.226 -3.117 13.230 1.00 86.81 118 ALA A N 1
ATOM 906 C CA . ALA A 1 118 ? -6.233 -2.062 13.194 1.00 86.81 118 ALA A CA 1
ATOM 907 C C . ALA A 1 118 ? -7.655 -2.642 13.204 1.00 86.81 118 ALA A C 1
ATOM 909 O O . ALA A 1 118 ? -8.497 -2.189 13.984 1.00 86.81 118 ALA A O 1
ATOM 910 N N . TYR A 1 119 ? -7.909 -3.686 12.409 1.00 87.38 119 TYR A N 1
ATOM 911 C CA . TYR A 1 119 ? -9.190 -4.390 12.404 1.00 87.38 119 TYR A CA 1
ATOM 912 C C . TYR A 1 119 ? -9.476 -5.117 13.727 1.00 87.38 119 TYR A C 1
ATOM 914 O O . TYR A 1 119 ? -10.547 -4.932 14.313 1.00 87.38 119 TYR A O 1
ATOM 922 N N . VAL A 1 120 ? -8.528 -5.915 14.231 1.00 87.06 120 VAL A N 1
ATOM 923 C CA . VAL A 1 120 ? -8.704 -6.705 15.464 1.00 87.06 120 VAL A CA 1
ATOM 924 C C . VAL A 1 120 ? -8.985 -5.799 16.664 1.00 87.06 120 VAL A C 1
ATOM 926 O O . VAL A 1 120 ? -9.948 -6.033 17.399 1.00 87.06 120 VAL A O 1
ATOM 929 N N . TYR A 1 121 ? -8.204 -4.729 16.838 1.00 87.00 121 TYR A N 1
ATOM 930 C CA . TYR A 1 121 ? -8.431 -3.759 17.909 1.00 87.00 121 TYR A CA 1
ATOM 931 C C . TYR A 1 121 ? -9.753 -3.019 17.731 1.00 87.00 121 TYR A C 1
ATOM 933 O O . TYR A 1 121 ? -10.472 -2.836 18.709 1.00 87.00 121 TYR A O 1
ATOM 941 N N . ARG A 1 122 ? -10.133 -2.657 16.497 1.00 82.94 122 ARG A N 1
ATOM 942 C CA . ARG A 1 122 ? -11.430 -2.012 16.250 1.00 82.94 122 ARG A CA 1
ATOM 943 C C . ARG A 1 122 ? -12.585 -2.915 16.671 1.00 82.94 122 ARG A C 1
ATOM 945 O O . ARG A 1 122 ? -13.533 -2.433 17.286 1.00 82.94 122 ARG A O 1
ATOM 952 N N . ARG A 1 123 ? -12.510 -4.212 16.360 1.00 84.56 123 ARG A N 1
ATOM 953 C CA . ARG A 1 123 ? -13.538 -5.189 16.739 1.00 84.56 123 ARG A CA 1
ATOM 954 C C . ARG A 1 123 ? -13.631 -5.346 18.256 1.00 84.56 123 ARG A C 1
ATOM 956 O O . ARG A 1 123 ? -14.742 -5.336 18.775 1.00 84.56 123 ARG A O 1
ATOM 963 N N . ARG A 1 124 ? -12.494 -5.429 18.960 1.00 84.62 124 ARG A N 1
ATOM 964 C CA . ARG A 1 124 ? -12.462 -5.471 20.435 1.00 84.62 124 ARG A CA 1
ATOM 965 C C . ARG A 1 124 ? -13.084 -4.224 21.054 1.00 84.62 124 ARG A C 1
ATOM 967 O O . ARG A 1 124 ? -14.002 -4.344 21.849 1.00 84.62 124 ARG A O 1
ATOM 974 N N . GLU A 1 125 ? -12.690 -3.039 20.598 1.00 82.94 125 GLU A N 1
ATOM 975 C CA . GLU A 1 125 ? -13.237 -1.771 21.096 1.00 82.94 125 GLU A CA 1
ATOM 976 C C . GLU A 1 125 ? -14.749 -1.630 20.850 1.00 82.94 125 GLU A C 1
ATOM 978 O O . GLU A 1 125 ? -15.432 -0.932 21.592 1.00 82.94 125 GLU A O 1
ATOM 983 N N . VAL A 1 126 ? -15.294 -2.233 19.789 1.00 82.06 126 VAL A N 1
ATOM 984 C CA . VAL A 1 126 ? -16.747 -2.243 19.538 1.00 82.06 126 VAL A CA 1
ATOM 985 C C . VAL A 1 126 ? -17.476 -3.218 20.468 1.00 82.06 126 VAL A C 1
ATOM 987 O O . VAL A 1 126 ? -18.622 -2.953 20.814 1.00 82.06 126 VAL A O 1
ATOM 990 N N . LEU A 1 127 ? -16.838 -4.325 20.857 1.00 79.44 127 LEU A N 1
ATOM 991 C CA . LEU A 1 127 ? -17.396 -5.304 21.794 1.00 79.44 127 LEU A CA 1
ATOM 992 C C . LEU A 1 127 ? -17.316 -4.828 23.251 1.00 79.44 127 LEU A C 1
ATOM 994 O O . LEU A 1 127 ? -18.245 -5.081 23.997 1.00 79.44 127 LEU A O 1
ATOM 998 N N . GLU A 1 128 ? -16.257 -4.112 23.638 1.00 75.25 128 GLU A N 1
ATOM 999 C CA . GLU A 1 128 ? -16.077 -3.561 24.995 1.00 75.25 128 GLU A CA 1
ATOM 1000 C C . GLU A 1 128 ? -16.969 -2.340 25.291 1.00 75.25 128 GLU A C 1
ATOM 1002 O O . GLU A 1 128 ? -17.187 -2.007 26.448 1.00 75.25 128 GLU A O 1
ATOM 1007 N N . ASN A 1 129 ? -17.464 -1.646 24.258 1.00 64.44 129 ASN A N 1
ATOM 1008 C CA . ASN A 1 129 ? -18.373 -0.495 24.394 1.00 64.44 129 ASN A CA 1
ATOM 1009 C C . ASN A 1 129 ? -19.852 -0.862 24.142 1.00 64.44 129 ASN A C 1
ATOM 1011 O O . ASN A 1 129 ? -20.665 0.030 23.891 1.00 64.44 129 ASN A O 1
ATOM 1015 N N . LYS A 1 130 ? -20.182 -2.155 24.115 1.00 53.84 130 LYS A N 1
ATOM 1016 C CA . LYS A 1 130 ? -21.548 -2.685 24.039 1.00 53.84 130 LYS A CA 1
ATOM 1017 C C . LYS A 1 130 ? -21.933 -3.272 25.385 1.00 53.84 130 LYS A C 1
ATOM 1019 O O . LYS A 1 130 ? -23.129 -3.145 25.713 1.00 53.84 130 LYS A O 1
#

Sequence (130 aa):
MRKSKIFALVGSIIFSILALVGLISFWAIIYMPENSEIMTELQDSGFDKQLLSTAAMIAALILIALLALNWVAFARLTKEKGWGIYFLVVGIFYCVASVFNGVGLILTLPVALCFILAYVYRRREVLENK

Secondary structure (DSSP, 8-state):
--HHHHHHHHHHHHHHHHHHHHHHHHHHHHT--TTSHHHHHHHHTT--HHHHHHHHHHHHHHHHHHHHHHHHHHHHTTT-SSHHHHHHHHHHHHHHHHHH-HHHHHHHHHHHHHHHHHHHHHHHHHHHT-

Foldseek 3Di:
DQPLLVLLVVLLVLLVVVLVVLLVVLVCLLPPDCPDPVNVVCVVVVDDSVNSNVVSVVVNVVSVVVNVLSVVLSVCLVPDPPSLVVLQVQLVVLVVVLVVDVVSVVRSNSSSVSSNSSSVSSVVVVVVVD